Protein AF-A0A8C7P8B7-F1 (afdb_monomer)

pLDDT: mean 71.59, std 17.24, range [36.47, 95.31]

Solvent-accessible surface area (backbone atoms only — not comparable to full-atom values): 7854 Å² total; per-residue (Å²): 110,93,87,60,57,73,66,60,54,48,52,51,35,59,76,60,76,52,74,81,66,55,77,55,47,45,62,67,44,50,64,75,70,53,68,94,73,74,77,90,78,88,77,84,78,63,96,82,80,51,96,66,98,65,64,64,79,88,68,43,64,82,75,67,64,70,78,83,83,80,86,78,58,96,88,52,95,65,86,56,90,74,70,102,70,79,96,66,94,69,91,70,78,84,82,69,98,62,80,81,80,79,76,81,75,86,127

Organism: Oncorhynchus mykiss (NCBI:txid8022)

Structure (mmCIF, N/CA/C/O backbone):
data_AF-A0A8C7P8B7-F1
#
_entry.id   AF-A0A8C7P8B7-F1
#
loop_
_atom_site.group_PDB
_atom_site.id
_atom_site.type_symbol
_atom_site.label_atom_id
_atom_site.label_alt_id
_atom_site.label_comp_id
_atom_site.label_asym_id
_atom_site.label_entity_id
_atom_site.label_seq_id
_atom_site.pdbx_PDB_ins_code
_atom_site.Cartn_x
_atom_site.Cartn_y
_atom_site.Cartn_z
_atom_site.occupancy
_atom_site.B_iso_or_equiv
_atom_site.auth_seq_id
_atom_site.auth_comp_id
_atom_site.auth_asym_id
_atom_site.auth_atom_id
_atom_site.pdbx_PDB_model_num
ATOM 1 N N . ASP A 1 1 ? 35.260 -1.345 -18.407 1.00 49.97 1 ASP A N 1
ATOM 2 C CA . ASP A 1 1 ? 35.476 -1.014 -19.832 1.00 49.97 1 ASP A CA 1
ATOM 3 C C . ASP A 1 1 ? 36.190 -2.159 -20.518 1.00 49.97 1 ASP A C 1
ATOM 5 O O . ASP A 1 1 ? 37.341 -2.442 -20.205 1.00 49.97 1 ASP A O 1
ATOM 9 N N . ASN A 1 2 ? 35.488 -2.862 -21.405 1.00 57.28 2 ASN A N 1
ATOM 10 C CA . ASN A 1 2 ? 35.980 -4.100 -22.024 1.00 57.28 2 ASN A CA 1
ATOM 11 C C . ASN A 1 2 ? 36.955 -3.852 -23.189 1.00 57.28 2 ASN A C 1
ATOM 13 O O . ASN A 1 2 ? 37.439 -4.803 -23.788 1.00 57.28 2 ASN A O 1
ATOM 17 N N . ASN A 1 3 ? 37.257 -2.586 -23.490 1.00 66.31 3 ASN A N 1
ATOM 18 C CA . ASN A 1 3 ? 38.090 -2.180 -24.622 1.00 66.31 3 ASN A CA 1
ATOM 19 C C . ASN A 1 3 ? 39.563 -1.896 -24.245 1.00 66.31 3 ASN A C 1
ATOM 21 O O . ASN A 1 3 ? 40.317 -1.339 -25.032 1.00 66.31 3 ASN A O 1
ATOM 25 N N . ALA A 1 4 ? 39.984 -2.230 -23.020 1.00 73.31 4 ALA A N 1
ATOM 26 C CA . ALA A 1 4 ? 41.380 -2.107 -22.593 1.00 73.31 4 ALA A CA 1
ATOM 27 C C . ALA A 1 4 ? 42.161 -3.3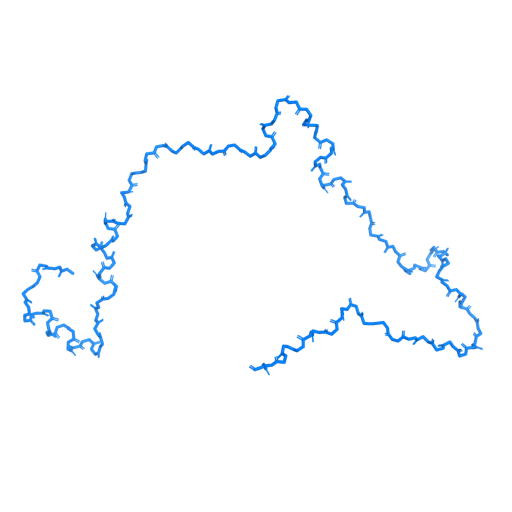98 -22.888 1.00 73.31 4 ALA A C 1
ATOM 29 O O . ALA A 1 4 ? 41.625 -4.493 -22.718 1.00 73.31 4 ALA A O 1
ATOM 30 N N . THR A 1 5 ? 43.440 -3.298 -23.261 1.00 84.19 5 THR A N 1
ATOM 31 C CA . THR A 1 5 ? 44.297 -4.478 -23.473 1.00 84.19 5 THR A CA 1
ATOM 32 C C . THR A 1 5 ? 44.487 -5.266 -22.169 1.00 84.19 5 THR A C 1
ATOM 34 O O . THR A 1 5 ? 44.507 -4.702 -21.070 1.00 84.19 5 THR A O 1
ATOM 37 N N . LYS A 1 6 ? 44.644 -6.595 -22.265 1.00 79.81 6 LYS A N 1
ATOM 38 C CA . LYS A 1 6 ? 44.696 -7.500 -21.095 1.00 79.81 6 LYS A CA 1
ATOM 39 C C . LYS A 1 6 ? 45.805 -7.145 -20.091 1.00 79.81 6 LYS A C 1
ATOM 41 O O . LYS A 1 6 ? 45.652 -7.401 -18.900 1.00 79.81 6 LYS A O 1
ATOM 46 N N . MET A 1 7 ? 46.898 -6.531 -20.549 1.00 81.31 7 MET A N 1
ATOM 47 C CA . MET A 1 7 ? 47.984 -6.053 -19.684 1.00 81.31 7 MET A CA 1
ATOM 48 C C . MET A 1 7 ? 47.545 -4.890 -18.789 1.00 81.31 7 MET A C 1
ATOM 50 O O . MET A 1 7 ? 47.761 -4.931 -17.581 1.00 81.31 7 MET A O 1
ATOM 54 N N . ILE A 1 8 ? 46.864 -3.892 -19.357 1.00 82.12 8 ILE A N 1
ATOM 55 C CA . ILE A 1 8 ? 46.372 -2.720 -18.618 1.00 82.12 8 ILE A CA 1
ATOM 56 C C . ILE A 1 8 ? 45.286 -3.134 -17.616 1.00 82.12 8 ILE A C 1
ATOM 58 O O . ILE A 1 8 ? 45.234 -2.617 -16.501 1.00 82.12 8 ILE A O 1
ATOM 62 N N . GLN A 1 9 ? 44.452 -4.114 -17.977 1.00 77.94 9 GLN A N 1
ATOM 63 C CA . GLN A 1 9 ? 43.451 -4.682 -17.070 1.00 77.94 9 GLN A CA 1
ATOM 64 C C . GLN A 1 9 ? 44.097 -5.357 -15.849 1.00 77.94 9 GLN A C 1
ATOM 66 O O . GLN A 1 9 ? 43.645 -5.162 -14.723 1.00 77.94 9 GLN A O 1
ATOM 71 N N . ARG A 1 10 ? 45.175 -6.123 -16.059 1.00 78.06 10 ARG A N 1
ATOM 72 C CA . ARG A 1 10 ? 45.900 -6.816 -14.982 1.00 78.06 10 ARG A CA 1
ATOM 73 C C . ARG A 1 10 ? 46.666 -5.854 -14.083 1.00 78.06 10 ARG A C 1
ATOM 75 O O . ARG A 1 10 ? 46.574 -5.992 -12.871 1.00 78.06 10 ARG A O 1
ATOM 82 N N . LEU A 1 11 ? 47.353 -4.865 -14.659 1.00 82.81 11 LEU A N 1
ATOM 83 C CA . LEU A 1 11 ? 48.065 -3.838 -13.894 1.00 82.81 11 LEU A CA 1
ATOM 84 C C . LEU A 1 11 ? 47.106 -3.046 -12.994 1.00 82.81 11 LEU A C 1
ATOM 86 O O . LEU A 1 11 ? 47.396 -2.828 -11.824 1.00 82.81 11 LEU A O 1
ATOM 90 N N . ARG A 1 12 ? 45.929 -2.681 -13.511 1.00 76.31 12 ARG A N 1
ATOM 91 C CA . ARG A 1 12 ? 44.877 -2.013 -12.733 1.00 76.31 12 ARG A CA 1
ATOM 92 C C . ARG A 1 12 ? 44.391 -2.870 -11.565 1.00 76.31 12 ARG A C 1
ATOM 94 O O . ARG A 1 12 ? 44.338 -2.391 -10.442 1.00 76.31 12 ARG A O 1
ATOM 101 N N . ASN A 1 13 ? 44.059 -4.133 -11.828 1.00 75.75 13 ASN A N 1
ATOM 102 C CA . ASN A 1 13 ? 43.570 -5.043 -10.791 1.00 75.75 13 ASN A CA 1
ATOM 103 C C . ASN A 1 13 ? 44.639 -5.346 -9.729 1.00 75.75 13 ASN A C 1
ATOM 105 O O . ASN A 1 13 ? 44.290 -5.569 -8.578 1.00 75.75 13 ASN A O 1
ATOM 109 N N . LEU A 1 14 ? 45.918 -5.332 -10.116 1.00 80.94 14 LEU A N 1
ATOM 110 C CA . LEU A 1 14 ? 47.0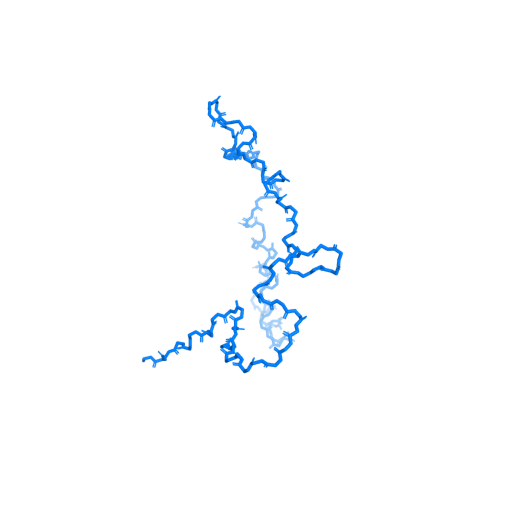56 -5.533 -9.223 1.00 80.94 14 LEU A CA 1
ATOM 111 C C . LEU A 1 14 ? 47.292 -4.323 -8.309 1.00 80.94 14 LEU A C 1
ATOM 113 O O . LEU A 1 14 ? 47.455 -4.489 -7.106 1.00 80.94 14 LEU A O 1
ATOM 117 N N . LEU A 1 15 ? 47.296 -3.107 -8.867 1.00 79.00 15 LEU A N 1
ATOM 118 C CA . LEU A 1 15 ? 47.553 -1.879 -8.103 1.00 79.00 15 LEU A CA 1
ATOM 119 C C . LEU A 1 15 ? 46.391 -1.491 -7.182 1.00 79.00 15 LEU A C 1
ATOM 121 O O . LEU A 1 15 ? 46.602 -0.811 -6.184 1.00 79.00 15 LEU A O 1
ATOM 125 N N . SER A 1 16 ? 45.167 -1.900 -7.511 1.00 72.75 16 SER A N 1
ATOM 126 C CA . SER A 1 16 ? 43.981 -1.585 -6.711 1.00 72.75 16 SER A CA 1
ATOM 127 C C . SER A 1 16 ? 43.695 -2.580 -5.580 1.00 72.75 16 SER A C 1
ATOM 129 O O . SER A 1 16 ? 42.688 -2.418 -4.897 1.00 72.75 16 SER A O 1
ATOM 131 N N . GLY A 1 17 ? 44.566 -3.570 -5.353 1.00 68.75 17 GLY A N 1
ATOM 132 C CA . GLY A 1 17 ? 44.577 -4.416 -4.150 1.00 68.75 17 GLY A CA 1
ATOM 133 C C . GLY A 1 17 ? 43.487 -5.486 -4.068 1.00 68.75 17 GLY A C 1
ATOM 134 O O . GLY A 1 17 ? 43.767 -6.568 -3.583 1.00 68.75 17 GLY A O 1
ATOM 135 N N . ASP A 1 18 ? 42.301 -5.234 -4.615 1.00 59.06 18 ASP A N 1
ATOM 136 C CA . ASP A 1 18 ? 41.233 -6.210 -4.809 1.00 59.06 18 ASP A CA 1
ATOM 137 C C . ASP A 1 18 ? 40.463 -5.859 -6.084 1.00 59.06 18 ASP A C 1
ATOM 139 O O . ASP A 1 18 ? 40.285 -4.689 -6.431 1.00 59.06 18 ASP A O 1
ATOM 143 N N . GLY A 1 19 ? 40.053 -6.886 -6.832 1.00 53.88 19 GLY A N 1
ATOM 144 C CA . GLY A 1 19 ? 39.557 -6.761 -8.201 1.00 53.88 19 GLY A CA 1
ATOM 145 C C . GLY A 1 19 ? 38.460 -5.707 -8.354 1.00 53.88 19 GLY A C 1
ATOM 146 O O . GLY A 1 19 ? 37.290 -5.983 -8.090 1.00 53.88 19 GLY A O 1
ATOM 147 N N . VAL A 1 20 ? 38.825 -4.529 -8.874 1.00 55.75 20 VAL A N 1
ATOM 148 C CA . VAL A 1 20 ? 37.904 -3.436 -9.233 1.00 55.75 20 VAL A CA 1
ATOM 149 C C . VAL A 1 20 ? 37.108 -3.856 -10.461 1.00 55.75 20 VAL A C 1
ATOM 151 O O . VAL A 1 20 ? 37.322 -3.440 -11.599 1.00 55.75 20 VAL A O 1
ATOM 154 N N . CYS A 1 21 ? 36.204 -4.790 -10.235 1.00 51.47 21 CYS A N 1
ATOM 155 C CA . CYS A 1 21 ? 35.468 -5.485 -11.265 1.00 51.47 21 CYS A CA 1
ATOM 156 C C . CYS A 1 21 ? 33.993 -5.594 -10.896 1.00 51.47 21 CYS A C 1
ATOM 158 O O . CYS A 1 21 ? 33.306 -6.473 -11.400 1.00 51.47 21 CYS A O 1
ATOM 160 N N . THR A 1 22 ? 33.482 -4.689 -10.070 1.00 47.56 22 THR A N 1
ATOM 161 C CA . THR A 1 22 ? 32.048 -4.603 -9.769 1.00 47.56 22 THR A CA 1
ATOM 162 C C . THR A 1 22 ? 31.512 -3.219 -10.110 1.00 47.56 22 THR A C 1
ATOM 164 O O . THR A 1 22 ? 30.642 -3.127 -10.969 1.00 47.56 22 THR A O 1
ATOM 167 N N . LEU A 1 23 ? 32.112 -2.129 -9.614 1.00 45.69 23 LEU A N 1
ATOM 168 C CA . LEU A 1 23 ? 31.626 -0.763 -9.893 1.00 45.69 23 LEU A CA 1
ATOM 169 C C . LEU A 1 23 ? 31.661 -0.384 -11.390 1.00 45.69 23 LEU A C 1
ATOM 171 O O . LEU A 1 23 ? 30.668 0.104 -11.924 1.00 45.69 23 LEU A O 1
ATOM 175 N N . CYS A 1 24 ? 32.746 -0.692 -12.113 1.00 44.03 24 CYS A N 1
ATOM 176 C CA . CYS A 1 24 ? 32.841 -0.424 -13.561 1.00 44.03 24 CYS A CA 1
ATOM 177 C C . CYS A 1 24 ? 32.218 -1.511 -14.455 1.00 44.03 24 CYS A C 1
ATOM 179 O O . CYS A 1 24 ? 32.073 -1.296 -15.662 1.00 44.03 24 CYS A O 1
ATOM 181 N N . LYS A 1 25 ? 31.826 -2.671 -13.902 1.00 49.00 25 LYS A N 1
ATOM 182 C CA . LYS A 1 25 ? 30.948 -3.608 -14.629 1.00 49.00 25 LYS A CA 1
ATOM 183 C C . LYS A 1 25 ? 29.527 -3.057 -14.690 1.00 49.00 25 LYS A C 1
ATOM 185 O O . LYS A 1 25 ? 28.857 -3.227 -15.704 1.00 49.00 25 LYS A O 1
ATOM 190 N N . CYS A 1 26 ? 29.118 -2.306 -13.669 1.00 47.28 26 CYS A N 1
ATOM 191 C CA . CYS A 1 26 ? 27.799 -1.699 -13.606 1.00 47.28 26 CYS A CA 1
ATOM 192 C C . CYS A 1 26 ? 27.583 -0.571 -14.621 1.00 47.28 26 CYS A C 1
ATOM 194 O O . CYS A 1 26 ? 26.442 -0.373 -14.994 1.00 47.28 26 CYS A O 1
ATOM 196 N N . HIS A 1 27 ? 28.600 0.131 -15.141 1.00 48.34 27 HIS A N 1
ATOM 197 C CA . HIS A 1 27 ? 28.346 1.176 -16.154 1.00 48.34 27 HIS A CA 1
ATOM 198 C C . HIS A 1 27 ? 27.865 0.587 -17.494 1.00 48.34 27 HIS A C 1
ATOM 200 O O . HIS A 1 27 ? 26.863 1.029 -18.049 1.00 48.34 27 HIS A O 1
ATOM 206 N N . ASN A 1 28 ? 28.527 -0.473 -17.977 1.00 49.72 28 ASN A N 1
ATOM 207 C CA . ASN A 1 28 ? 28.150 -1.158 -19.222 1.00 49.72 28 ASN A CA 1
ATOM 208 C C . ASN A 1 28 ? 26.982 -2.145 -19.023 1.00 49.72 28 ASN A C 1
ATOM 210 O O . ASN A 1 28 ? 26.223 -2.404 -19.956 1.00 49.72 28 ASN A O 1
ATOM 214 N N . LEU A 1 29 ? 26.797 -2.674 -17.807 1.00 51.38 29 LEU A N 1
ATOM 215 C CA . LEU A 1 29 ? 25.617 -3.474 -17.471 1.00 51.38 29 LEU A CA 1
ATOM 216 C C . LEU A 1 29 ? 24.377 -2.593 -17.260 1.00 51.38 29 LEU A C 1
ATOM 218 O O . LEU A 1 29 ? 23.285 -3.012 -17.610 1.00 51.38 29 LEU A O 1
ATOM 222 N N . CYS A 1 30 ? 24.531 -1.354 -16.778 1.00 48.34 30 CYS A N 1
ATOM 223 C CA . CYS A 1 30 ? 23.429 -0.400 -16.609 1.00 48.34 30 CYS A CA 1
ATOM 224 C C . CYS A 1 30 ? 22.769 -0.037 -17.946 1.00 48.34 30 CYS A C 1
ATOM 226 O O . CYS A 1 30 ? 21.567 0.208 -17.974 1.00 48.34 30 CYS A O 1
ATOM 228 N N . TYR A 1 31 ? 23.512 -0.078 -19.057 1.00 52.16 31 TYR A N 1
ATOM 229 C CA . TYR A 1 31 ? 22.948 0.116 -20.397 1.00 52.16 31 TYR A CA 1
ATOM 230 C C . TYR A 1 31 ? 22.106 -1.080 -20.876 1.00 52.16 31 TYR A C 1
ATOM 232 O O . TYR A 1 31 ? 21.142 -0.900 -21.611 1.00 52.16 31 TYR A O 1
ATOM 240 N N . ASN A 1 32 ? 22.446 -2.293 -20.430 1.00 53.75 32 ASN A N 1
ATOM 241 C CA . ASN A 1 32 ? 21.723 -3.525 -20.758 1.00 53.75 32 ASN A CA 1
ATOM 242 C C . ASN A 1 32 ? 20.626 -3.872 -19.742 1.00 53.75 32 ASN A C 1
ATOM 244 O O . ASN A 1 32 ? 19.903 -4.843 -19.943 1.00 53.75 32 ASN A O 1
ATOM 248 N N . LEU A 1 33 ? 20.515 -3.120 -18.640 1.00 61.06 33 LEU A N 1
ATOM 249 C CA . LEU A 1 33 ? 19.572 -3.443 -17.575 1.00 61.06 33 LEU A CA 1
ATOM 250 C C . LEU A 1 33 ? 18.175 -2.902 -17.881 1.00 61.06 33 LEU A C 1
ATOM 252 O O . LEU A 1 33 ? 17.225 -3.647 -17.713 1.00 61.06 33 LEU A O 1
ATOM 256 N N . PHE A 1 34 ? 18.040 -1.672 -18.388 1.00 60.81 34 PHE A N 1
ATOM 257 C CA . PHE A 1 34 ? 16.781 -1.105 -18.892 1.00 60.81 34 PHE A CA 1
ATOM 258 C C . PHE A 1 34 ? 17.083 0.091 -19.813 1.00 60.81 34 PHE A C 1
ATOM 260 O O . PHE A 1 34 ? 17.949 0.914 -19.504 1.00 60.81 34 PHE A O 1
ATOM 267 N N . CYS A 1 35 ? 16.357 0.227 -20.928 1.00 66.38 35 CYS A N 1
ATOM 268 C CA . CYS A 1 35 ? 16.389 1.447 -21.739 1.00 66.38 35 CYS A CA 1
ATOM 269 C C . CYS A 1 35 ? 15.960 2.656 -20.888 1.00 66.38 35 CYS A C 1
ATOM 271 O O . CYS A 1 35 ? 15.032 2.561 -20.087 1.00 66.38 35 CYS A O 1
ATOM 273 N N . ARG A 1 36 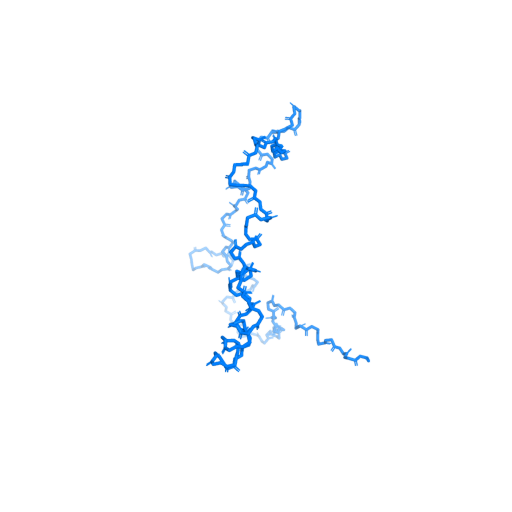? 16.607 3.817 -21.077 1.00 70.25 36 ARG A N 1
ATOM 274 C CA . ARG A 1 36 ? 16.236 5.070 -20.382 1.00 70.25 36 ARG A CA 1
ATOM 275 C C . ARG A 1 36 ? 14.828 5.548 -20.745 1.00 70.25 36 ARG A C 1
ATOM 277 O O . ARG A 1 36 ? 14.212 6.281 -19.980 1.00 70.25 36 ARG A O 1
ATOM 284 N N . THR A 1 37 ? 14.330 5.118 -21.899 1.00 76.88 37 THR A N 1
ATOM 285 C CA . THR A 1 37 ? 12.975 5.351 -22.382 1.00 76.88 37 THR A CA 1
ATOM 286 C C . THR A 1 37 ? 12.122 4.117 -22.096 1.00 76.88 37 THR A C 1
ATOM 288 O O . THR A 1 37 ? 12.341 3.041 -22.651 1.00 76.88 37 THR A O 1
ATOM 291 N N . LEU A 1 38 ? 11.151 4.270 -21.195 1.00 84.56 38 LEU A N 1
ATOM 292 C CA . LEU A 1 38 ? 10.176 3.228 -20.886 1.00 84.56 38 LEU A CA 1
ATOM 293 C C . LEU A 1 38 ? 8.941 3.434 -21.776 1.00 84.56 38 LEU A C 1
ATOM 295 O O . LEU A 1 38 ? 8.467 4.568 -21.888 1.00 84.56 38 LEU A O 1
ATOM 299 N N . PRO A 1 39 ? 8.403 2.382 -22.416 1.00 87.19 39 PRO A N 1
ATOM 300 C CA . PRO A 1 39 ? 7.119 2.489 -23.095 1.00 87.19 39 PRO A CA 1
ATOM 301 C C . PRO A 1 39 ? 6.016 2.819 -22.073 1.00 87.19 39 PRO A C 1
ATOM 303 O O . PRO A 1 39 ? 6.139 2.447 -20.902 1.00 87.19 39 PRO A O 1
ATOM 306 N N . PRO A 1 40 ? 4.930 3.497 -22.485 1.00 90.75 40 PRO A N 1
ATOM 307 C CA . PRO A 1 40 ? 3.843 3.843 -21.577 1.00 90.75 40 PRO A CA 1
ATOM 308 C C . PRO A 1 40 ? 3.242 2.569 -20.948 1.00 90.75 40 PRO A C 1
ATOM 310 O O . PRO A 1 40 ? 2.778 1.689 -21.681 1.00 90.75 40 PRO A O 1
ATOM 313 N N . PRO A 1 41 ? 3.245 2.435 -19.608 1.00 90.44 41 PRO A N 1
ATOM 314 C CA . PRO A 1 41 ? 2.753 1.233 -18.947 1.00 90.44 41 PRO A CA 1
ATOM 315 C C . PRO A 1 41 ? 1.222 1.226 -18.855 1.00 90.44 41 PRO A C 1
ATOM 317 O O . PRO A 1 41 ? 0.590 2.246 -18.587 1.00 90.44 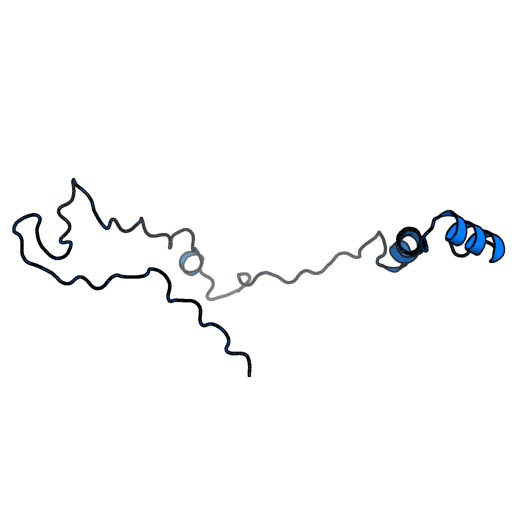41 PRO A O 1
ATOM 320 N N . LYS A 1 42 ? 0.618 0.043 -19.006 1.00 92.88 42 LYS A N 1
ATOM 321 C CA . LYS A 1 42 ? -0.802 -0.202 -18.704 1.00 92.88 42 LYS A CA 1
ATOM 322 C C . LYS A 1 42 ? -0.910 -0.805 -17.305 1.00 92.88 42 LYS A C 1
ATOM 324 O O . LYS A 1 42 ? -0.806 -2.018 -17.145 1.00 92.88 42 LYS A O 1
ATOM 329 N N . LEU A 1 43 ? -1.052 0.048 -16.293 1.00 93.50 43 LEU A N 1
ATOM 330 C CA . LEU A 1 43 ? -1.142 -0.394 -14.901 1.00 93.50 43 LEU A CA 1
ATOM 331 C C . LEU A 1 43 ? -2.523 -0.997 -14.603 1.00 93.50 43 LEU A C 1
ATOM 333 O O . LEU A 1 43 ? -3.532 -0.456 -15.064 1.00 93.50 43 LEU A O 1
ATOM 337 N N . PRO A 1 44 ? -2.593 -2.097 -13.831 1.00 94.19 44 PRO A N 1
ATOM 338 C CA . PRO A 1 44 ? -3.868 -2.637 -13.396 1.00 94.19 44 PRO A CA 1
ATOM 339 C C . PRO A 1 44 ? -4.554 -1.662 -12.437 1.00 94.19 44 PRO A C 1
ATOM 341 O O . PRO A 1 44 ? -3.921 -0.938 -11.666 1.00 94.19 44 PRO A O 1
ATOM 344 N N . VAL A 1 45 ? -5.879 -1.668 -12.478 1.00 95.31 45 VAL A N 1
ATOM 345 C CA . VAL A 1 45 ? -6.709 -0.857 -11.594 1.00 95.31 45 VAL A CA 1
ATOM 346 C C . VAL A 1 45 ? -6.794 -1.463 -10.193 1.00 95.31 45 VAL A C 1
ATOM 348 O O . VAL A 1 45 ? -6.762 -2.679 -10.016 1.00 95.31 45 VAL A O 1
ATOM 351 N N . GLY A 1 46 ? -6.933 -0.604 -9.180 1.00 94.69 46 GLY A N 1
ATOM 352 C CA . GLY A 1 46 ? -7.104 -1.040 -7.795 1.00 94.69 46 GLY A CA 1
ATOM 353 C C . GLY A 1 46 ? -8.419 -1.802 -7.541 1.00 94.69 46 GLY A C 1
ATOM 354 O O . GLY A 1 46 ? -9.373 -1.690 -8.314 1.00 94.69 46 GLY A O 1
ATOM 355 N N . PRO A 1 47 ? -8.530 -2.505 -6.400 1.00 92.19 47 PRO A N 1
ATOM 356 C CA . PRO A 1 47 ? -9.643 -3.413 -6.076 1.00 92.19 47 PRO A CA 1
ATOM 357 C C . PRO A 1 47 ? -11.005 -2.721 -5.910 1.00 92.19 47 PRO A C 1
ATOM 359 O O . PRO A 1 47 ? -12.041 -3.378 -5.836 1.00 92.19 47 PRO A O 1
ATOM 362 N N . SER A 1 48 ? -11.003 -1.390 -5.832 1.00 92.00 48 SER A N 1
ATOM 363 C CA . SER A 1 48 ? -12.197 -0.554 -5.723 1.00 92.00 48 SER A CA 1
ATOM 364 C C . SER A 1 48 ? -12.753 -0.105 -7.079 1.00 92.00 48 SER A C 1
ATOM 366 O O . SER A 1 48 ? -13.722 0.642 -7.095 1.00 92.00 48 SER A O 1
ATOM 368 N N . HIS A 1 49 ? -12.192 -0.533 -8.214 1.00 92.94 49 HIS A N 1
ATOM 369 C CA . HIS A 1 49 ? -12.793 -0.317 -9.538 1.00 92.94 49 HIS A CA 1
ATOM 370 C C . HIS A 1 49 ? -13.776 -1.447 -9.879 1.00 92.94 49 HIS A C 1
ATOM 372 O O . HIS A 1 49 ? -13.552 -2.244 -10.786 1.00 92.94 49 HIS A O 1
ATOM 378 N N . LYS A 1 50 ? -14.867 -1.537 -9.111 1.00 93.31 50 LYS A N 1
ATOM 379 C CA . LYS A 1 50 ? -15.970 -2.485 -9.330 1.00 93.31 50 LYS A CA 1
ATOM 380 C C . LYS A 1 50 ? -17.230 -1.727 -9.736 1.00 93.31 50 LYS A C 1
ATOM 382 O O . LYS A 1 50 ? -17.544 -0.707 -9.124 1.00 93.31 50 LYS A O 1
ATOM 387 N N . PHE A 1 51 ? -17.942 -2.246 -10.736 1.00 92.44 51 PHE A N 1
ATOM 388 C CA . PHE A 1 51 ? -19.155 -1.634 -11.291 1.00 92.44 51 PHE A CA 1
ATOM 389 C C . PHE A 1 51 ? -20.363 -1.718 -10.342 1.00 92.44 51 PHE A C 1
ATOM 391 O O . PHE A 1 51 ? -21.146 -0.780 -10.257 1.00 92.44 51 PHE A O 1
ATOM 398 N N . ALA A 1 52 ? -20.490 -2.817 -9.592 1.00 93.50 52 ALA A N 1
ATOM 399 C CA . ALA A 1 52 ? -21.579 -3.056 -8.645 1.00 93.50 52 ALA A CA 1
ATOM 400 C C . ALA A 1 52 ? -21.043 -3.481 -7.268 1.00 93.50 52 ALA A C 1
ATOM 402 O O . ALA A 1 52 ? -19.892 -3.908 -7.147 1.00 93.50 52 ALA A O 1
ATOM 403 N N . PHE A 1 53 ? -21.891 -3.369 -6.238 1.00 90.31 53 PHE A N 1
ATOM 404 C CA . PHE A 1 53 ? -21.595 -3.779 -4.855 1.00 90.31 53 PHE A CA 1
ATOM 405 C C . PHE A 1 53 ? -20.320 -3.144 -4.277 1.00 90.31 53 PHE A C 1
ATOM 407 O O . PHE A 1 53 ? -19.512 -3.797 -3.620 1.00 90.31 53 PHE A O 1
ATOM 414 N N . ASN A 1 54 ? -20.122 -1.854 -4.545 1.00 92.12 54 ASN A N 1
ATOM 415 C CA . ASN A 1 54 ? -18.887 -1.143 -4.224 1.00 92.12 54 ASN A CA 1
ATOM 416 C C . ASN A 1 54 ? -19.146 0.185 -3.505 1.00 92.12 54 ASN A C 1
ATOM 418 O O . ASN A 1 54 ? -18.633 1.247 -3.868 1.00 92.12 54 ASN A O 1
ATOM 422 N N . TYR A 1 55 ? -19.973 0.127 -2.469 1.00 92.81 55 TYR A N 1
ATOM 423 C CA . TYR A 1 55 ? -20.301 1.297 -1.671 1.00 92.81 55 TYR A CA 1
ATOM 424 C C . TYR A 1 55 ? -19.093 1.748 -0.839 1.00 92.81 55 TYR A C 1
ATOM 426 O O . TYR A 1 55 ? -18.302 0.937 -0.354 1.00 92.81 55 TYR A O 1
ATOM 434 N N . TYR A 1 56 ? -18.917 3.065 -0.718 1.00 91.50 56 TYR A N 1
ATOM 435 C CA . TYR A 1 56 ? -17.790 3.655 0.009 1.00 91.50 56 TYR A CA 1
ATOM 436 C C . TYR A 1 56 ? -17.890 3.411 1.524 1.00 91.50 56 TYR A C 1
ATOM 438 O O . TYR A 1 56 ? -16.878 3.192 2.178 1.00 91.50 56 TYR A O 1
ATOM 446 N N . ASN A 1 57 ? -19.110 3.385 2.066 1.00 88.88 57 ASN A N 1
ATOM 447 C CA . ASN A 1 57 ? -19.378 3.226 3.497 1.00 88.88 57 ASN A CA 1
ATOM 448 C C . ASN A 1 57 ? -18.788 1.939 4.104 1.00 88.88 57 ASN A C 1
ATOM 450 O O . ASN A 1 57 ? -18.216 2.016 5.177 1.00 88.88 57 ASN A O 1
ATOM 454 N N . GLY A 1 58 ? -18.853 0.795 3.417 1.00 87.38 58 GLY A N 1
ATOM 455 C CA . GLY A 1 58 ? -18.303 -0.474 3.919 1.00 87.38 58 GLY A CA 1
ATOM 456 C C . GLY A 1 58 ? -16.789 -0.643 3.740 1.00 87.38 58 GLY A C 1
ATOM 457 O O . GLY A 1 58 ? -16.225 -1.626 4.209 1.00 87.38 58 GLY A O 1
ATOM 458 N N . ARG A 1 59 ? -16.121 0.279 3.033 1.00 86.62 59 ARG A N 1
ATOM 459 C CA . ARG A 1 59 ? -14.659 0.273 2.826 1.00 86.62 59 ARG A CA 1
ATOM 460 C C . ARG A 1 59 ? -13.933 1.316 3.673 1.00 86.62 59 ARG A C 1
ATOM 462 O O . ARG A 1 59 ? -12.704 1.295 3.735 1.00 86.62 59 ARG A O 1
ATOM 469 N N . ASP A 1 60 ? -14.660 2.268 4.253 1.00 90.31 60 ASP A N 1
ATOM 470 C CA . ASP A 1 60 ? -14.074 3.457 4.870 1.00 90.31 60 ASP A CA 1
ATOM 471 C C . ASP A 1 60 ? -13.531 3.156 6.272 1.00 90.31 60 ASP A C 1
ATOM 473 O O . ASP A 1 60 ? -14.125 3.536 7.277 1.00 90.31 60 ASP A O 1
ATOM 477 N N .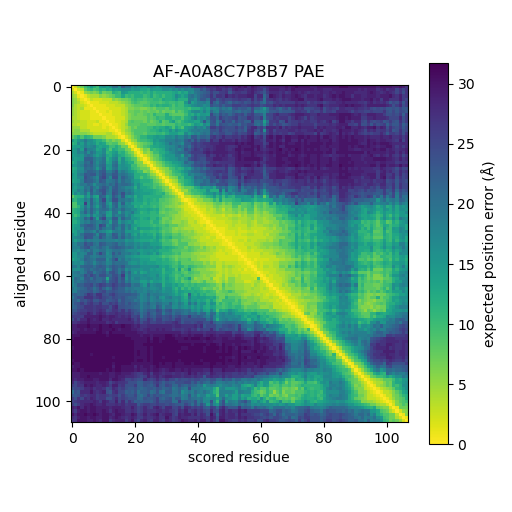 GLY A 1 61 ? -12.343 2.548 6.350 1.00 88.50 61 GLY A N 1
ATOM 478 C CA . GLY A 1 61 ? -11.653 2.282 7.622 1.00 88.50 61 GLY A CA 1
ATOM 479 C C . GLY A 1 61 ? -11.373 3.536 8.465 1.00 88.50 61 GLY A C 1
ATOM 480 O O . GLY A 1 61 ? -11.173 3.443 9.671 1.00 88.50 61 GLY A O 1
ATOM 481 N N . ARG A 1 62 ? -11.422 4.732 7.861 1.00 91.69 62 ARG A N 1
ATOM 482 C CA . ARG A 1 62 ? -11.314 6.013 8.578 1.00 91.69 62 ARG A CA 1
ATOM 483 C C . ARG A 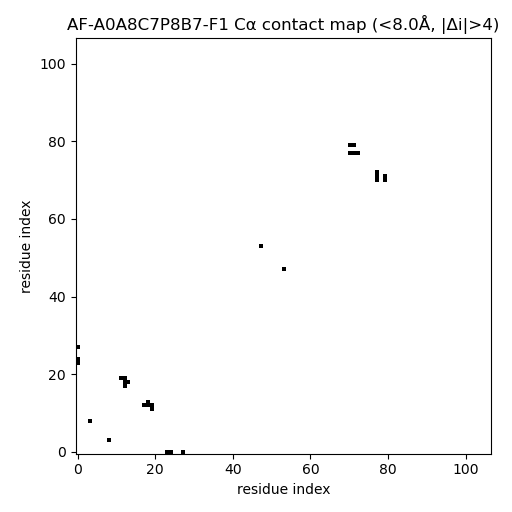1 62 ? -12.498 6.263 9.519 1.00 91.69 62 ARG A C 1
ATOM 485 O O . ARG A 1 62 ? -12.353 7.015 10.474 1.00 91.69 62 ARG A O 1
ATOM 492 N N . ARG A 1 63 ? -13.671 5.690 9.234 1.00 88.19 63 ARG A N 1
ATOM 493 C CA . ARG A 1 63 ? -14.877 5.822 10.072 1.00 88.19 63 ARG A CA 1
ATOM 494 C C . ARG A 1 63 ? -15.078 4.640 11.017 1.00 88.19 63 ARG A C 1
ATOM 496 O O . ARG A 1 63 ? -15.849 4.765 11.957 1.00 88.19 63 ARG A O 1
ATOM 503 N N . GLU A 1 64 ? -14.344 3.551 10.804 1.00 88.69 64 GLU A N 1
ATOM 504 C CA . GLU A 1 64 ? -14.310 2.380 11.689 1.00 88.69 64 GLU A CA 1
ATOM 505 C C . GLU A 1 64 ? -13.451 2.609 12.944 1.00 88.69 64 GLU A C 1
ATOM 507 O O . GLU A 1 64 ? -13.445 1.792 13.865 1.00 88.69 64 GLU A O 1
ATOM 512 N N . SER A 1 65 ? -12.711 3.721 13.016 1.00 87.00 65 SER A N 1
ATOM 513 C CA . SER A 1 65 ? -11.950 4.072 14.211 1.00 87.00 65 SER A CA 1
ATOM 514 C C . SER A 1 65 ? -12.896 4.459 15.348 1.00 87.00 65 SER A C 1
ATOM 516 O O . SER A 1 65 ? -13.407 5.581 15.403 1.00 87.00 65 SER A O 1
ATOM 518 N N . ALA A 1 66 ? -13.107 3.529 16.274 1.00 87.00 66 ALA A N 1
ATOM 519 C CA . ALA A 1 66 ? -13.793 3.808 17.522 1.00 87.00 66 ALA A CA 1
ATOM 520 C C . ALA A 1 66 ? -12.928 4.709 18.427 1.00 87.00 66 ALA A C 1
ATOM 522 O O . ALA A 1 66 ? -11.695 4.619 18.400 1.00 87.00 66 ALA A O 1
ATOM 523 N N . PRO A 1 67 ? -13.548 5.567 19.257 1.00 88.62 67 PRO A N 1
ATOM 524 C CA . PRO A 1 67 ? -12.817 6.265 20.305 1.00 88.62 67 PRO A CA 1
ATOM 525 C C . PRO A 1 67 ? -12.152 5.256 21.252 1.00 88.62 67 PRO A C 1
ATOM 527 O O . PRO A 1 67 ? -12.665 4.157 21.468 1.00 88.62 67 PRO A O 1
ATOM 530 N N . ALA A 1 68 ? -11.010 5.636 21.828 1.00 86.56 68 ALA A N 1
ATOM 531 C CA . ALA A 1 68 ? -10.266 4.766 22.732 1.00 86.56 68 ALA A CA 1
ATOM 532 C C . ALA A 1 68 ? -11.136 4.299 23.911 1.00 86.56 68 ALA A C 1
ATOM 534 O O . ALA A 1 68 ? -11.838 5.093 24.544 1.00 86.56 68 ALA A O 1
ATOM 535 N N . MET A 1 69 ? -11.056 3.006 24.230 1.00 84.06 69 MET A N 1
ATOM 536 C CA . MET A 1 69 ? -11.718 2.451 25.404 1.00 84.06 69 MET A CA 1
ATOM 537 C C . MET A 1 69 ? -11.002 2.941 26.666 1.00 84.06 69 MET A C 1
ATOM 539 O O . MET A 1 69 ? -9.820 2.671 26.873 1.00 84.06 69 MET A O 1
ATOM 543 N N . VAL A 1 70 ? -11.722 3.667 27.518 1.00 83.00 70 VAL A N 1
ATOM 544 C CA . VAL A 1 70 ? -11.188 4.168 28.788 1.00 83.00 70 VAL A CA 1
ATOM 545 C C . VAL A 1 70 ? -11.307 3.064 29.837 1.00 83.00 70 VAL A C 1
ATOM 547 O O . VAL A 1 70 ? -12.411 2.734 30.254 1.00 83.00 70 VAL A O 1
ATOM 550 N N . VAL A 1 71 ? -10.176 2.489 30.255 1.00 81.56 71 VAL A N 1
ATOM 551 C CA . VAL A 1 71 ? -10.130 1.403 31.258 1.00 81.56 71 VAL A CA 1
ATOM 552 C C . VAL A 1 71 ? -10.239 1.943 32.690 1.00 81.56 71 VAL A C 1
ATOM 554 O O . VAL A 1 71 ? -10.820 1.297 33.557 1.00 81.56 71 VAL A O 1
ATOM 557 N N . MET A 1 72 ? -9.720 3.148 32.943 1.00 75.75 72 MET A N 1
ATOM 558 C CA . MET A 1 72 ? -9.768 3.806 34.250 1.00 75.75 72 MET A CA 1
ATOM 559 C C . MET A 1 72 ? -9.941 5.317 34.061 1.00 75.75 72 MET A C 1
ATOM 561 O O . MET A 1 72 ? -9.199 5.942 33.307 1.00 75.75 72 MET A O 1
ATOM 565 N N . SER A 1 73 ? -10.940 5.902 34.723 1.00 76.00 73 SER A N 1
ATOM 566 C CA . SER A 1 73 ? -11.204 7.346 34.745 1.00 76.00 73 SER A CA 1
ATOM 567 C C . SER A 1 73 ? -11.600 7.759 36.156 1.00 76.00 73 SER A C 1
ATOM 569 O O . SER A 1 73 ? -12.371 7.060 36.803 1.00 76.00 73 SER A O 1
ATOM 571 N N . CYS A 1 74 ? -11.101 8.902 36.625 1.00 71.56 74 CYS A N 1
ATOM 572 C CA . CYS A 1 74 ? -11.465 9.435 37.938 1.00 71.56 74 CYS A CA 1
ATOM 573 C C . CYS A 1 74 ? -12.857 10.091 37.938 1.00 71.56 74 CYS A C 1
ATOM 575 O O . CYS A 1 74 ? -13.486 10.186 38.984 1.00 71.56 74 CYS A O 1
ATOM 577 N N . GLN A 1 75 ? -13.335 10.561 36.778 1.00 76.75 75 GLN A N 1
ATOM 578 C CA . GLN A 1 75 ? -14.613 11.273 36.648 1.00 76.75 75 GLN A CA 1
ATOM 579 C C . GLN A 1 75 ? -15.789 10.354 36.296 1.00 76.75 75 GLN A C 1
ATOM 581 O O . GLN A 1 75 ? -16.927 10.662 36.640 1.00 76.75 75 GLN A O 1
ATOM 586 N N . LYS A 1 76 ? -15.543 9.240 35.595 1.00 71.44 76 LYS A N 1
ATOM 587 C CA . LYS A 1 76 ? -16.579 8.248 35.281 1.00 71.44 76 LYS A CA 1
ATOM 588 C C . LYS A 1 76 ? -16.442 7.053 36.213 1.00 71.44 76 LYS A C 1
ATOM 590 O O . LYS A 1 76 ? -15.429 6.364 36.173 1.00 71.44 76 LYS A O 1
ATOM 595 N N . ALA A 1 77 ? -17.489 6.784 36.996 1.00 60.19 77 ALA A N 1
ATOM 596 C CA . ALA A 1 77 ? -17.636 5.542 37.745 1.00 60.19 77 ALA A CA 1
ATOM 597 C C . ALA A 1 77 ? -17.814 4.385 36.754 1.00 60.19 77 ALA A C 1
ATOM 599 O O . ALA A 1 77 ? -18.920 4.051 36.335 1.00 60.19 77 ALA A O 1
ATOM 600 N N . LEU A 1 78 ? -16.694 3.826 36.313 1.00 66.56 78 LEU A N 1
ATOM 601 C CA . LEU A 1 78 ? -16.665 2.588 35.559 1.00 66.56 78 LEU A CA 1
ATOM 602 C C . LEU A 1 78 ? -16.627 1.467 36.589 1.00 66.56 78 LEU A C 1
ATOM 604 O O . LEU A 1 78 ? -15.783 1.485 37.485 1.00 66.56 78 LEU A O 1
ATOM 608 N N . THR A 1 79 ? -17.524 0.493 36.475 1.00 52.53 79 THR A N 1
ATOM 609 C CA . THR A 1 79 ? -17.387 -0.779 37.183 1.00 52.53 79 THR A CA 1
ATOM 610 C C . THR A 1 79 ? -16.205 -1.533 36.579 1.00 52.53 79 THR A C 1
ATOM 612 O O . THR A 1 79 ? -16.360 -2.512 35.853 1.00 52.53 79 THR A O 1
ATOM 615 N N . SER A 1 80 ? -14.984 -1.083 36.881 1.00 51.44 80 SER A N 1
ATOM 616 C CA . SER A 1 80 ? -13.897 -2.036 37.017 1.00 51.44 80 SER A CA 1
ATOM 617 C C . SER A 1 80 ? -14.341 -2.993 38.115 1.00 51.44 80 SER A C 1
ATOM 619 O O . SER A 1 80 ? -14.954 -2.582 39.102 1.00 51.44 80 SER A O 1
ATOM 621 N N . LEU A 1 81 ? -14.150 -4.283 37.885 1.00 49.22 81 LEU A N 1
ATOM 622 C CA . LEU A 1 81 ? -14.436 -5.331 38.854 1.00 49.22 81 LEU A CA 1
ATOM 623 C C . LEU A 1 81 ? -14.003 -4.897 40.268 1.00 49.22 81 LEU A C 1
ATOM 625 O O . LEU A 1 81 ? -12.818 -4.936 40.586 1.00 49.22 81 LEU A O 1
ATOM 629 N N . GLY A 1 82 ? -14.980 -4.489 41.082 1.00 43.59 82 GLY A N 1
ATOM 630 C CA . GLY A 1 82 ? -14.872 -4.297 42.524 1.00 43.59 82 GLY A CA 1
ATOM 631 C C . GLY A 1 82 ? -14.003 -3.130 43.017 1.00 43.59 82 GLY A C 1
ATOM 632 O O . GLY A 1 82 ? -12.798 -3.271 43.163 1.00 43.59 82 GLY A O 1
ATOM 633 N N . VAL A 1 83 ? -14.675 -2.031 43.376 1.00 39.50 83 VAL A N 1
ATOM 634 C CA . VAL A 1 83 ? -14.537 -1.255 44.630 1.00 39.50 83 VAL A CA 1
ATOM 635 C C . VAL A 1 83 ? -13.118 -0.897 45.123 1.00 39.50 83 VAL A C 1
ATOM 637 O O . VAL A 1 83 ? -12.381 -1.715 45.666 1.00 39.50 83 VAL A O 1
ATOM 640 N N . CYS A 1 84 ? -12.819 0.406 45.121 1.00 42.38 84 CYS A N 1
ATOM 641 C CA . CYS A 1 84 ? -11.934 1.023 46.111 1.00 42.38 84 CYS A CA 1
ATOM 642 C C . CYS A 1 84 ? -12.589 0.950 47.501 1.00 42.38 84 CYS A C 1
ATOM 644 O O . CYS A 1 84 ? -13.276 1.891 47.878 1.00 42.38 84 CYS A O 1
ATOM 646 N N . LEU A 1 85 ? -12.431 -0.157 48.228 1.00 42.47 85 LEU A N 1
ATOM 647 C CA . LEU A 1 85 ? -12.420 -0.235 49.696 1.00 42.47 85 LEU A CA 1
ATOM 648 C C . LEU A 1 85 ? -12.353 -1.700 50.136 1.00 42.47 85 LEU A C 1
ATOM 650 O O . LEU A 1 85 ? -13.091 -2.548 49.646 1.00 42.47 85 LEU A O 1
ATOM 654 N N . SER A 1 86 ? -11.545 -1.925 51.165 1.00 36.47 86 SER A N 1
ATOM 655 C CA . SER A 1 86 ? -11.331 -3.163 51.914 1.00 36.47 86 SER A CA 1
ATOM 656 C C . SER A 1 86 ? -10.416 -4.215 51.279 1.00 36.47 86 SER A C 1
ATOM 658 O O . SER A 1 86 ? -10.667 -4.824 50.245 1.00 36.47 86 SER A O 1
ATOM 660 N N . VAL A 1 87 ? -9.316 -4.400 52.004 1.00 47.53 87 VAL A N 1
ATOM 661 C CA . VAL A 1 87 ? -8.428 -5.552 52.030 1.00 47.53 87 VAL A CA 1
ATOM 662 C C . VAL A 1 87 ? -9.240 -6.846 51.960 1.00 47.53 87 VAL A C 1
ATOM 664 O O . VAL A 1 87 ? -9.824 -7.254 52.955 1.00 47.53 87 VAL A O 1
ATOM 667 N N . LEU A 1 88 ? -9.217 -7.522 50.816 1.00 38.12 88 LEU A N 1
ATOM 668 C CA . LEU A 1 88 ? -9.220 -8.978 50.756 1.00 38.12 88 LEU A CA 1
ATOM 669 C C . LEU A 1 88 ? -8.193 -9.392 49.708 1.00 38.12 88 LEU A C 1
ATOM 671 O O . LEU A 1 88 ? -8.121 -8.824 48.620 1.00 38.12 88 LEU A O 1
ATOM 675 N N . HIS A 1 89 ? -7.350 -10.343 50.096 1.00 44.12 89 HIS A N 1
ATOM 676 C CA . HIS A 1 89 ? -6.371 -10.997 49.243 1.00 44.12 89 HIS A CA 1
ATOM 677 C C . HIS A 1 89 ? -7.092 -11.539 47.999 1.00 44.12 89 HIS A C 1
ATOM 679 O O . HIS A 1 89 ? -7.828 -12.519 48.076 1.00 44.12 89 HIS A O 1
ATOM 685 N N . ILE A 1 90 ? -6.915 -10.875 46.859 1.00 46.97 90 ILE A N 1
ATOM 686 C CA . ILE A 1 90 ? -7.300 -11.404 45.554 1.00 46.97 90 ILE A CA 1
ATOM 687 C C . ILE A 1 90 ? -5.990 -11.861 44.933 1.00 46.97 90 ILE A C 1
ATOM 689 O O . ILE A 1 90 ? -5.173 -11.023 44.549 1.00 46.97 90 ILE A O 1
ATOM 693 N N . GLU A 1 91 ? -5.775 -13.174 44.849 1.00 58.41 91 GLU A N 1
ATOM 694 C CA . GLU A 1 91 ? -4.753 -13.719 43.958 1.00 58.41 91 GLU A CA 1
ATOM 695 C C . GLU A 1 91 ? -5.111 -13.314 42.524 1.00 58.41 91 GLU A C 1
ATOM 697 O O . GLU A 1 91 ? -5.897 -13.962 41.832 1.00 58.41 91 GLU A O 1
ATOM 702 N N . ARG A 1 92 ? -4.580 -12.175 42.080 1.00 60.09 92 ARG A N 1
ATOM 703 C CA . ARG A 1 92 ? -4.611 -11.796 40.674 1.00 60.09 92 ARG A CA 1
ATOM 704 C C . ARG A 1 92 ? -3.444 -12.493 40.001 1.00 60.09 92 ARG A C 1
ATOM 706 O O . ARG A 1 92 ? -2.291 -12.150 40.250 1.00 60.09 92 ARG A O 1
ATOM 713 N N . LEU A 1 93 ? -3.755 -13.456 39.137 1.00 64.31 93 LEU A N 1
ATOM 714 C CA . LEU A 1 93 ? -2.778 -14.003 38.203 1.00 64.31 93 LEU A CA 1
ATOM 715 C C . LEU A 1 93 ? -2.166 -12.851 37.396 1.00 64.31 93 LEU A C 1
ATOM 717 O O . LEU A 1 93 ? -2.875 -11.965 36.909 1.00 64.31 93 LEU A O 1
ATOM 721 N N . THR A 1 94 ? -0.843 -12.852 37.275 1.00 75.25 94 THR A N 1
ATOM 722 C CA . THR A 1 94 ? -0.111 -11.856 36.497 1.00 75.25 94 THR A CA 1
ATOM 723 C C . THR A 1 94 ? -0.446 -12.020 35.013 1.00 75.25 94 THR A C 1
ATOM 725 O O . THR A 1 94 ? -0.205 -13.062 34.407 1.00 75.25 94 THR A O 1
ATOM 728 N N . PHE A 1 95 ? -1.041 -10.988 34.413 1.00 79.88 95 PHE A N 1
ATOM 729 C CA . PHE A 1 95 ? -1.340 -10.965 32.983 1.00 79.88 95 PHE A CA 1
ATOM 730 C C . PHE A 1 95 ? -0.115 -10.477 32.204 1.00 79.88 95 PHE A C 1
ATOM 732 O O . PHE A 1 95 ? 0.350 -9.357 32.415 1.00 79.88 95 PHE A O 1
ATOM 739 N N . PHE A 1 96 ? 0.391 -11.296 31.282 1.00 78.44 96 PHE A N 1
ATOM 740 C CA . PHE A 1 96 ? 1.401 -10.876 30.313 1.00 78.44 96 PHE A CA 1
ATOM 741 C C . PHE A 1 96 ? 0.701 -10.426 29.020 1.00 78.44 96 PHE A C 1
ATOM 743 O O . PHE A 1 96 ? -0.100 -11.188 28.479 1.00 78.44 96 PHE A O 1
ATOM 750 N N . PRO A 1 97 ? 0.991 -9.221 28.492 1.00 81.44 97 PRO A N 1
ATOM 751 C CA . PRO A 1 97 ? 0.283 -8.669 27.332 1.00 81.44 97 PRO A CA 1
ATOM 752 C C . PRO A 1 97 ? 0.558 -9.427 26.028 1.00 81.44 97 PRO A C 1
ATOM 754 O O . PRO A 1 97 ? -0.195 -9.304 25.066 1.00 81.44 97 PRO A O 1
ATOM 757 N N . ILE A 1 98 ? 1.648 -10.190 25.980 1.0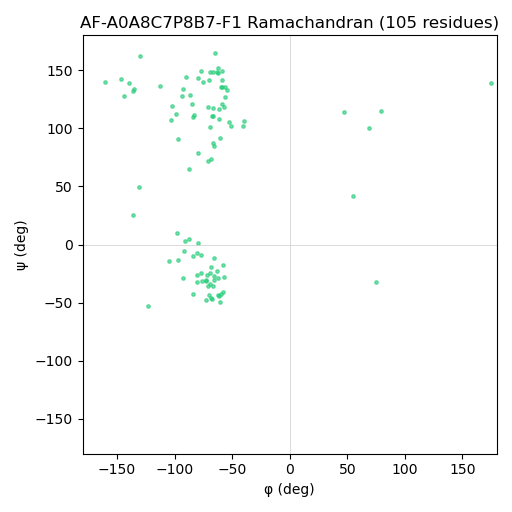0 83.12 98 ILE A N 1
ATOM 758 C CA . ILE A 1 98 ? 2.075 -10.974 24.826 1.00 83.12 98 ILE A CA 1
ATOM 759 C C . ILE A 1 98 ? 2.489 -12.350 25.360 1.00 83.12 98 ILE A C 1
ATOM 761 O O . ILE A 1 98 ? 3.208 -12.406 26.363 1.00 83.12 98 ILE A O 1
ATOM 765 N N . PRO A 1 99 ? 2.054 -13.462 24.736 1.00 85.38 99 PRO A N 1
ATOM 766 C CA . PRO A 1 99 ? 2.516 -14.786 25.135 1.00 85.38 99 PRO A CA 1
ATOM 767 C C . PRO A 1 99 ? 4.038 -14.910 24.935 1.00 85.38 99 PRO A C 1
ATOM 769 O O . PRO A 1 99 ? 4.580 -14.316 23.998 1.00 85.38 99 PRO A O 1
ATOM 772 N N . PRO A 1 100 ? 4.749 -15.688 25.773 1.00 84.69 100 PRO A N 1
ATOM 773 C CA . PRO A 1 100 ? 6.187 -15.873 25.617 1.00 84.69 100 PRO A CA 1
ATOM 774 C C . PRO A 1 100 ? 6.503 -16.481 24.243 1.00 84.69 100 PRO A C 1
ATOM 776 O O . PRO A 1 100 ? 5.838 -17.417 23.791 1.00 84.69 100 PRO A O 1
ATOM 779 N N . CYS A 1 101 ? 7.520 -15.933 23.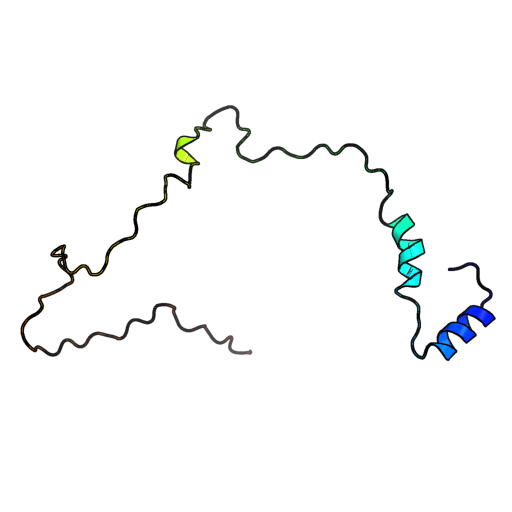570 1.00 80.75 101 CYS A N 1
ATOM 780 C CA . CYS A 1 101 ? 7.989 -16.433 22.281 1.00 80.75 101 CYS A CA 1
ATOM 781 C C . CYS A 1 101 ? 8.362 -17.919 22.410 1.00 80.75 101 CYS A C 1
ATOM 783 O O . CYS A 1 101 ? 9.144 -18.290 23.286 1.00 80.75 101 CYS A O 1
ATOM 785 N N . LYS A 1 102 ? 7.803 -18.780 21.551 1.00 80.38 102 LYS A N 1
ATOM 786 C CA . LYS A 1 102 ? 8.156 -20.204 21.528 1.00 80.38 102 LYS A CA 1
ATOM 787 C C . LYS A 1 102 ? 9.599 -20.325 21.037 1.00 80.38 102 LYS A C 1
ATOM 789 O O . LYS A 1 102 ? 9.865 -20.068 19.866 1.00 80.38 102 LYS A O 1
ATOM 794 N N . THR A 1 103 ? 10.532 -20.718 21.901 1.00 70.69 103 THR A N 1
ATOM 795 C CA . THR A 1 103 ? 11.890 -21.074 21.473 1.00 70.69 103 THR A CA 1
ATOM 796 C C . THR A 1 103 ? 11.789 -22.271 20.530 1.00 70.69 103 THR A C 1
ATOM 798 O O . THR A 1 103 ? 11.309 -23.334 20.927 1.00 70.69 103 THR A O 1
ATOM 801 N N . ALA A 1 104 ? 12.195 -22.101 19.271 1.00 61.84 104 ALA A N 1
ATOM 802 C CA . ALA A 1 104 ? 12.325 -23.211 18.340 1.00 61.84 104 ALA A CA 1
ATOM 803 C C . ALA A 1 104 ? 13.377 -24.174 18.906 1.00 61.84 104 ALA A C 1
ATOM 805 O O . ALA A 1 104 ? 14.563 -23.856 18.968 1.00 61.84 104 ALA A O 1
ATOM 806 N N . ARG A 1 105 ? 12.928 -25.332 19.389 1.00 58.97 105 ARG A N 1
ATOM 807 C CA . ARG A 1 105 ? 13.808 -26.429 19.779 1.00 58.97 105 ARG A CA 1
ATOM 808 C C . ARG A 1 105 ? 14.461 -26.926 18.490 1.00 58.97 105 ARG A C 1
ATOM 810 O O . ARG A 1 105 ? 13.757 -27.452 17.634 1.00 58.97 105 ARG A O 1
ATOM 817 N N . ALA A 1 106 ? 15.762 -26.689 18.332 1.00 53.16 106 A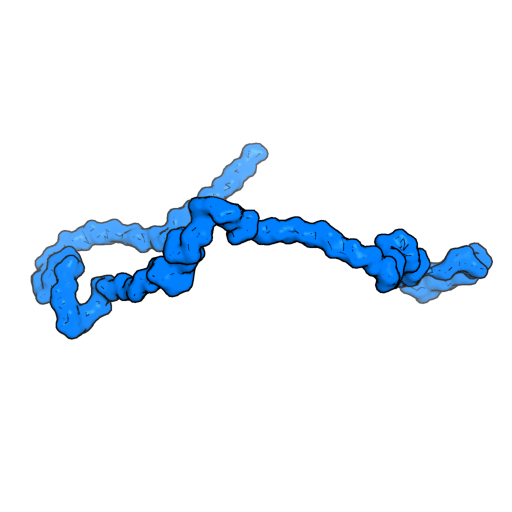LA A N 1
ATOM 818 C CA . ALA A 1 106 ? 16.544 -27.306 17.269 1.00 53.16 106 ALA A CA 1
ATOM 819 C C . ALA A 1 106 ? 16.405 -28.830 17.412 1.00 53.16 106 ALA A C 1
ATOM 821 O O . ALA A 1 106 ? 16.698 -29.374 18.480 1.00 53.16 106 ALA A O 1
ATOM 822 N N . GLN A 1 107 ? 15.846 -29.466 16.383 1.00 57.03 107 GLN A N 1
ATOM 823 C CA . GLN A 1 107 ? 15.911 -30.911 16.178 1.00 57.03 107 GLN A CA 1
ATOM 824 C C . GLN A 1 107 ? 17.177 -31.228 15.392 1.00 57.03 107 GLN A C 1
ATOM 826 O O . GLN A 1 107 ? 17.516 -30.412 14.504 1.00 57.03 107 GLN A O 1
#

Radius of gyration: 33.67 Å; Cα contacts (8 Å, |Δi|>4): 15; chains: 1; bounding box: 70×42×77 Å

Sequence (107 aa):
DNNATKMIQRLRNLLSGDGVCTLCKCHNLCYNLFCRTLPPPKLPVGPSHKFAFNYYNGRDGRRESAPAMVVMSCQKALTSLGVCLSVLHIERLTFFPIPPCKTARAQ

Mean predicted aligned error: 18.08 Å

InterPro domains:
  IPR009947 NADH dehydrogenase [ubiquinone] 1 alpha subcomplex subunit 7 [PF07347] (5-79)
  IPR009947 NADH dehydrogenase [ubiquinone] 1 alpha subcomplex subunit 7 [PTHR12485] (3-80)

Secondary structure (DSSP, 8-state):
-TTS-HHHHHHHHHHTSS---STTHHHHHHHHH--SSPPPP-PPPPTT--SSS--STTT-TTTS-PPPP-S--SSS----SS-S--------PPPPSSPPP------

Nearest PDB structures (foldseek):
  8om1-assembly1_r  TM=7.678E-01  e=3.939E-06  Mus musculus

Foldseek 3Di:
DVPDDPVVLVVVCVVVPHRPCPPVVCVVVVVVVDPPDDDDDDDDDDPQPDPPPRDPVVVPVVVVDDDDDDPDDPVDPDCPPDDDDDDDDDPDDDDDPDPDDDDPDDD